Protein AF-A0A656GIM6-F1 (afdb_monomer_lite)

Structure (mmCIF, N/CA/C/O backbone):
data_AF-A0A656GIM6-F1
#
_entry.id   AF-A0A656GIM6-F1
#
loop_
_atom_site.group_PDB
_atom_site.id
_atom_site.type_symbol
_atom_site.label_atom_id
_atom_site.label_alt_id
_atom_site.label_comp_id
_atom_site.label_asym_id
_atom_site.label_entity_id
_atom_site.label_seq_id
_atom_site.pdbx_PDB_ins_code
_atom_site.Cartn_x
_atom_site.Cartn_y
_atom_site.Cartn_z
_atom_site.occupancy
_atom_site.B_iso_or_equiv
_atom_site.auth_seq_id
_atom_site.auth_comp_id
_atom_site.auth_asym_id
_atom_site.auth_atom_id
_atom_site.pdbx_PDB_model_num
ATOM 1 N N . TYR A 1 1 ? 17.047 -3.142 -3.499 1.00 66.25 1 TYR A N 1
ATOM 2 C CA . TYR A 1 1 ? 15.992 -2.198 -3.074 1.00 66.25 1 TYR A CA 1
ATOM 3 C C . TYR A 1 1 ? 15.162 -1.690 -4.260 1.00 66.25 1 TYR A C 1
ATOM 5 O O . TYR A 1 1 ? 14.993 -0.493 -4.415 1.00 66.25 1 TYR A O 1
ATOM 13 N N . GLY A 1 2 ? 14.640 -2.574 -5.121 1.00 77.00 2 GLY A N 1
ATOM 14 C CA . GLY A 1 2 ? 13.892 -2.153 -6.321 1.00 77.00 2 GLY A CA 1
ATOM 15 C C . GLY A 1 2 ? 12.374 -2.074 -6.139 1.00 77.00 2 GLY A C 1
ATOM 16 O O . GLY A 1 2 ? 11.666 -1.704 -7.065 1.00 77.00 2 GLY A O 1
ATOM 17 N N . ARG A 1 3 ? 11.863 -2.439 -4.960 1.00 84.69 3 ARG A N 1
ATOM 18 C CA . ARG A 1 3 ? 10.434 -2.450 -4.636 1.00 84.69 3 ARG A CA 1
ATOM 19 C C . ARG A 1 3 ? 10.216 -1.791 -3.287 1.00 84.69 3 ARG A C 1
ATOM 21 O O . ARG A 1 3 ? 11.017 -1.997 -2.375 1.00 84.69 3 ARG A O 1
ATOM 28 N N . MET A 1 4 ? 9.131 -1.040 -3.165 1.00 84.56 4 MET A N 1
ATOM 29 C CA . MET A 1 4 ? 8.688 -0.419 -1.922 1.00 84.56 4 MET A CA 1
ATOM 30 C C . MET A 1 4 ? 7.290 -0.917 -1.580 1.00 84.56 4 MET A C 1
ATOM 32 O O . MET A 1 4 ? 6.429 -0.990 -2.452 1.00 84.56 4 MET A O 1
ATOM 36 N N . LYS A 1 5 ? 7.068 -1.240 -0.306 1.00 86.62 5 LYS A N 1
ATOM 37 C CA . L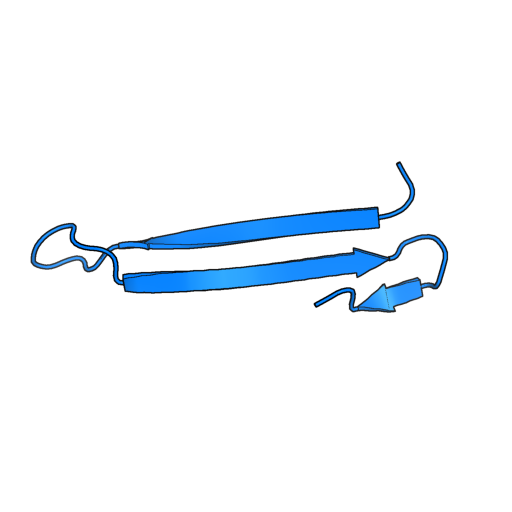YS A 1 5 ? 5.755 -1.565 0.250 1.00 86.62 5 LYS A CA 1
ATOM 38 C C . LYS A 1 5 ? 5.555 -0.739 1.514 1.00 86.62 5 LYS A C 1
ATOM 40 O O . LYS A 1 5 ? 6.412 -0.742 2.392 1.00 86.62 5 LYS A O 1
ATOM 45 N N . MET A 1 6 ? 4.432 -0.042 1.585 1.00 87.12 6 MET A N 1
ATOM 46 C CA . MET A 1 6 ? 4.002 0.796 2.693 1.00 87.12 6 MET A CA 1
ATOM 47 C C . MET A 1 6 ? 2.672 0.252 3.207 1.00 87.12 6 MET A C 1
ATOM 49 O O . MET A 1 6 ? 1.714 0.112 2.448 1.00 87.12 6 MET A O 1
ATOM 53 N N . THR A 1 7 ? 2.601 -0.019 4.505 1.00 89.00 7 THR A N 1
ATOM 54 C CA . THR A 1 7 ? 1.348 -0.373 5.173 1.00 89.00 7 THR A CA 1
ATOM 55 C C . THR A 1 7 ? 1.009 0.729 6.162 1.00 89.00 7 THR A C 1
ATOM 57 O O . THR A 1 7 ? 1.752 0.963 7.112 1.00 89.00 7 THR A O 1
ATOM 60 N N . TYR A 1 8 ? -0.119 1.398 5.951 1.00 87.12 8 TYR A N 1
ATOM 61 C CA . TYR A 1 8 ? -0.679 2.363 6.884 1.00 87.12 8 TYR A CA 1
ATOM 62 C C . 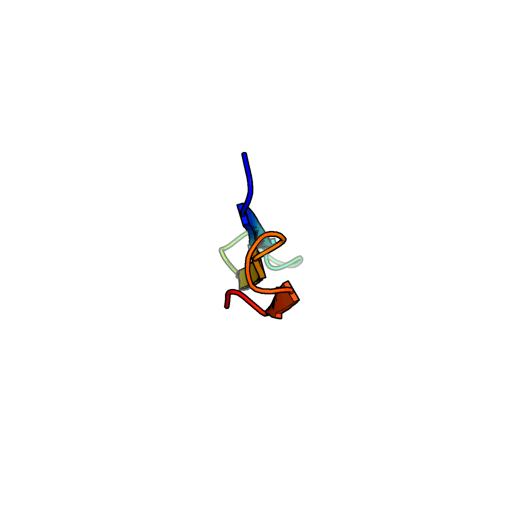TYR A 1 8 ? -1.798 1.703 7.690 1.00 87.12 8 TYR A C 1
ATOM 64 O O . TYR A 1 8 ? -2.874 1.416 7.163 1.00 87.12 8 TYR A O 1
ATOM 72 N N . ALA A 1 9 ? -1.538 1.438 8.970 1.00 89.19 9 ALA A N 1
ATOM 73 C CA . ALA A 1 9 ? -2.548 0.937 9.893 1.00 89.19 9 ALA A CA 1
ATOM 74 C C . ALA A 1 9 ? -3.380 2.103 10.438 1.00 89.19 9 ALA A C 1
ATOM 76 O O . ALA A 1 9 ? -2.853 3.007 11.085 1.00 89.19 9 ALA A O 1
ATOM 77 N N . GLN A 1 10 ? -4.682 2.081 10.167 1.00 90.00 10 GLN A N 1
ATOM 78 C CA . GLN A 1 10 ? -5.614 3.099 10.628 1.00 90.00 10 GLN A CA 1
ATOM 79 C C . GLN A 1 10 ? -6.119 2.776 12.028 1.00 90.00 10 GLN A C 1
ATOM 81 O O . GLN A 1 10 ? -6.298 1.613 12.397 1.00 90.00 10 GLN A O 1
ATOM 86 N N . GLN A 1 11 ? -6.411 3.828 12.784 1.00 91.25 11 GLN A N 1
ATOM 87 C CA . GLN A 1 11 ? -7.079 3.748 14.076 1.00 91.25 11 GLN A CA 1
ATOM 88 C C . GLN A 1 11 ? -8.350 4.589 14.039 1.00 91.25 11 GLN A C 1
ATOM 90 O O 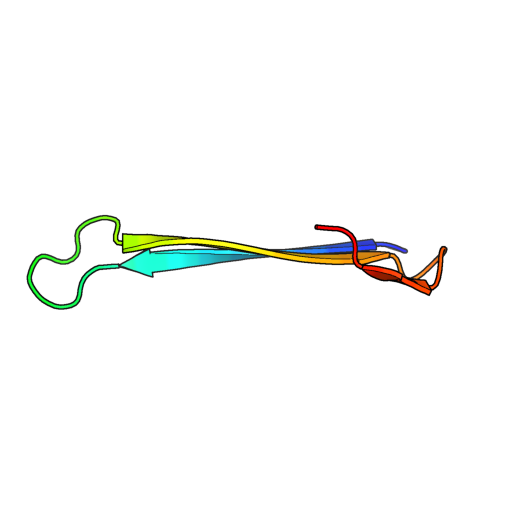. GLN A 1 11 ? -8.390 5.674 13.451 1.00 91.25 11 GLN A O 1
ATOM 95 N N . LYS A 1 12 ? -9.405 4.077 14.664 1.00 85.06 12 LYS A N 1
ATOM 96 C CA . LYS A 1 12 ? -10.653 4.806 14.860 1.00 85.06 12 LYS A CA 1
ATOM 97 C C . LYS A 1 12 ? -10.407 5.940 15.852 1.00 85.06 12 LYS A C 1
ATOM 99 O O . LYS A 1 12 ? -9.828 5.735 16.915 1.00 85.06 12 LYS A O 1
ATOM 104 N N . ARG A 1 13 ? -10.894 7.142 15.532 1.00 84.25 13 ARG A N 1
ATOM 105 C CA . ARG A 1 13 ? -10.721 8.316 16.407 1.00 84.25 13 ARG A CA 1
ATOM 106 C C . ARG A 1 13 ? -11.492 8.215 17.727 1.00 84.25 13 ARG A C 1
ATOM 108 O O . ARG A 1 13 ? -11.112 8.875 18.681 1.00 84.25 13 ARG A O 1
ATOM 115 N N . ALA A 1 14 ? -12.576 7.438 17.757 1.00 84.81 14 ALA A N 1
ATOM 116 C CA . ALA A 1 14 ? -13.484 7.368 18.902 1.00 84.81 14 ALA A CA 1
ATOM 117 C C . ALA A 1 14 ? -12.953 6.495 20.050 1.00 84.81 14 ALA A C 1
ATOM 119 O O . ALA A 1 14 ? -13.136 6.842 21.210 1.00 84.81 14 ALA A O 1
ATOM 120 N N . ASP A 1 15 ? -12.311 5.371 19.731 1.00 85.56 15 ASP A N 1
ATOM 121 C CA . ASP A 1 15 ? -11.928 4.339 20.704 1.00 85.56 15 ASP A CA 1
ATOM 122 C C . ASP A 1 15 ? -10.470 3.867 20.546 1.00 85.56 15 ASP A C 1
ATOM 124 O O . ASP A 1 15 ? -10.031 2.969 21.262 1.00 85.56 15 ASP A 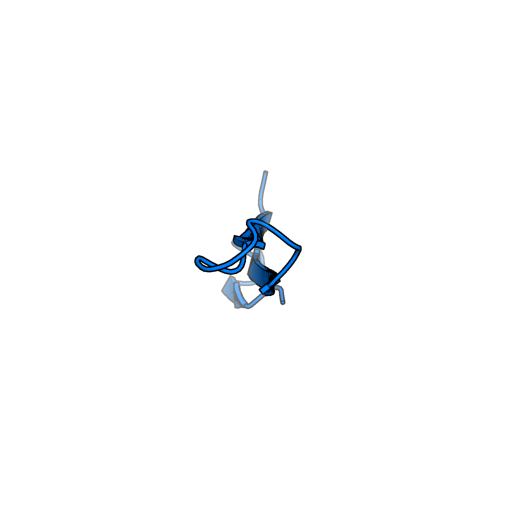O 1
ATOM 128 N N . GLY A 1 16 ? -9.711 4.445 19.605 1.00 80.25 16 GLY A N 1
ATOM 129 C CA . GLY A 1 16 ? -8.332 4.049 19.310 1.00 80.25 16 GLY A CA 1
ATOM 130 C C . GLY A 1 16 ? -8.196 2.632 18.744 1.00 80.25 16 GLY A C 1
ATOM 131 O O . GLY A 1 16 ? -7.077 2.169 18.517 1.00 80.25 16 GLY A O 1
ATOM 132 N N . GLN A 1 17 ? -9.308 1.929 18.500 1.00 82.12 17 GLN A N 1
ATOM 133 C CA . GLN A 1 17 ? -9.278 0.563 17.996 1.00 82.12 17 GLN A CA 1
ATOM 134 C C . GLN A 1 17 ? -8.895 0.524 16.516 1.00 82.12 17 GLN A C 1
ATOM 136 O O . GLN A 1 17 ? -8.983 1.520 15.793 1.00 82.12 17 GLN A O 1
ATOM 141 N N . GLY A 1 18 ? -8.479 -0.654 16.045 1.00 84.38 18 GLY A N 1
ATOM 142 C CA . GLY A 1 18 ? -8.096 -0.873 14.651 1.00 84.38 18 GLY A CA 1
ATOM 143 C C . GLY A 1 18 ? -9.188 -0.422 13.674 1.00 84.38 18 GLY A C 1
ATOM 144 O O . GLY A 1 18 ? -10.319 -0.902 13.716 1.00 84.38 18 GLY A O 1
ATOM 145 N N . GLY A 1 19 ? -8.836 0.512 12.789 1.00 84.31 19 GLY A N 1
ATOM 146 C CA . GLY A 1 19 ? -9.699 1.083 11.749 1.00 84.31 19 GLY A CA 1
ATOM 147 C C . GLY A 1 19 ? -9.497 0.464 10.363 1.00 84.31 19 GLY A C 1
ATOM 148 O O . GLY A 1 19 ? -10.056 0.961 9.392 1.00 84.31 19 GLY A O 1
ATOM 149 N N . GLY A 1 20 ? -8.690 -0.597 10.260 1.00 86.69 20 GLY A N 1
ATOM 150 C CA . GLY A 1 20 ? -8.283 -1.221 9.000 1.00 86.69 20 GLY A CA 1
ATOM 151 C C . GLY A 1 20 ? -6.838 -0.896 8.622 1.00 86.69 20 GLY A C 1
ATOM 152 O O . GLY A 1 20 ? -6.118 -0.220 9.356 1.00 86.69 20 GLY A O 1
ATOM 153 N N . GLN A 1 21 ? -6.387 -1.407 7.480 1.00 85.12 21 GLN A N 1
ATOM 154 C CA . GLN A 1 21 ? -5.038 -1.169 6.967 1.00 85.12 21 GLN A CA 1
ATOM 155 C C . GLN A 1 21 ? -5.112 -0.810 5.485 1.00 85.12 21 GLN A C 1
ATOM 157 O O . GLN A 1 21 ? -5.847 -1.439 4.729 1.00 85.12 21 GLN A O 1
ATOM 162 N N . VAL A 1 22 ? -4.349 0.200 5.077 1.00 86.00 22 VAL A N 1
ATOM 163 C CA . VAL A 1 22 ? -4.155 0.560 3.671 1.00 86.00 22 VAL A CA 1
ATOM 164 C C . VAL A 1 22 ? -2.763 0.115 3.281 1.00 86.00 22 VAL A C 1
ATOM 166 O O . VAL A 1 22 ? -1.774 0.554 3.867 1.00 86.00 22 VAL A O 1
ATOM 169 N N . VAL A 1 23 ? -2.696 -0.780 2.304 1.00 88.44 23 VAL A N 1
ATOM 170 C CA . VAL A 1 23 ? -1.439 -1.260 1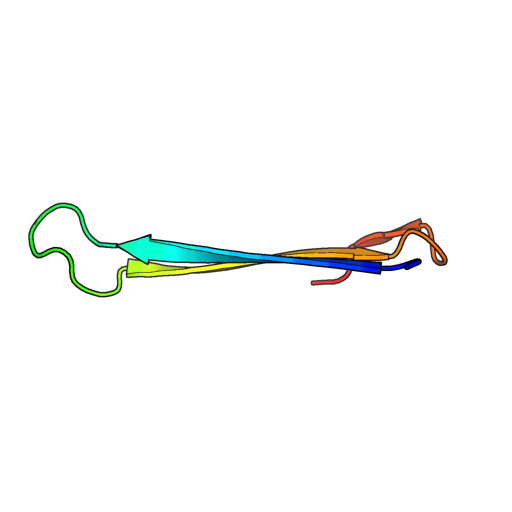.741 1.00 88.44 23 VAL A CA 1
ATOM 171 C C . VAL A 1 23 ? -1.248 -0.589 0.392 1.00 88.44 23 VAL A C 1
ATOM 173 O O . VAL A 1 23 ? -2.153 -0.576 -0.438 1.00 88.44 23 VAL A O 1
ATOM 176 N N . GLY A 1 24 ? -0.071 -0.016 0.190 1.00 87.62 24 GLY A N 1
ATOM 177 C CA . GLY A 1 24 ? 0.363 0.507 -1.092 1.00 87.62 24 GLY A CA 1
ATOM 178 C C . GLY A 1 24 ? 1.799 0.098 -1.360 1.00 87.62 24 GLY A C 1
ATOM 179 O O . GLY A 1 24 ? 2.574 -0.167 -0.442 1.00 87.62 24 GLY A O 1
ATOM 180 N N . GLY A 1 25 ? 2.182 0.057 -2.623 1.00 89.25 25 GLY A N 1
ATOM 181 C CA . GLY A 1 25 ? 3.545 -0.270 -2.985 1.00 89.25 25 GLY A CA 1
ATOM 182 C C . GLY A 1 25 ? 3.836 0.007 -4.444 1.00 89.25 25 GLY A C 1
ATOM 183 O O . GLY A 1 25 ? 2.940 0.134 -5.283 1.00 89.25 25 GLY A O 1
ATOM 184 N N . TRP A 1 26 ? 5.124 0.126 -4.734 1.00 88.50 26 TRP A N 1
ATOM 185 C CA . TRP A 1 26 ? 5.633 0.406 -6.063 1.00 88.50 26 TRP A CA 1
ATOM 186 C C . TRP A 1 26 ? 6.782 -0.533 -6.393 1.00 88.50 26 TRP A C 1
ATOM 188 O O . TRP A 1 26 ? 7.745 -0.649 -5.628 1.00 88.50 26 TRP A O 1
ATOM 198 N N . ASP A 1 27 ? 6.690 -1.190 -7.543 1.00 88.44 27 ASP A N 1
ATOM 199 C CA . ASP A 1 27 ? 7.807 -1.901 -8.142 1.00 88.44 27 ASP A CA 1
ATOM 200 C C . ASP A 1 27 ? 8.562 -0.939 -9.063 1.00 88.44 27 ASP A C 1
ATOM 202 O O . ASP A 1 27 ? 8.130 -0.656 -10.180 1.00 88.44 27 ASP A O 1
ATOM 206 N N . GLY A 1 28 ? 9.700 -0.438 -8.587 1.00 80.94 28 GLY A N 1
ATOM 207 C CA . GLY A 1 28 ? 10.595 0.423 -9.355 1.00 80.94 28 GLY A CA 1
ATOM 208 C C . GLY A 1 28 ? 11.375 -0.314 -10.448 1.00 80.94 28 GLY A C 1
ATOM 209 O O . GLY A 1 28 ? 11.922 0.347 -11.322 1.00 80.94 28 GLY A O 1
ATOM 210 N N . ILE A 1 29 ? 11.415 -1.654 -10.437 1.00 86.00 29 ILE A N 1
ATOM 211 C CA . ILE A 1 29 ? 12.054 -2.469 -11.487 1.00 86.00 29 ILE A CA 1
ATOM 212 C C . ILE A 1 29 ? 11.086 -2.660 -12.656 1.00 86.00 29 ILE A C 1
ATOM 214 O O . ILE A 1 29 ? 11.458 -2.484 -13.811 1.00 86.00 29 ILE A O 1
ATOM 218 N N . ALA A 1 30 ? 9.836 -3.011 -12.355 1.00 88.75 30 ALA A N 1
ATOM 219 C CA . ALA A 1 30 ? 8.803 -3.234 -13.368 1.00 88.75 30 ALA A CA 1
ATOM 220 C C . ALA A 1 30 ? 8.038 -1.956 -13.758 1.00 88.75 30 ALA A C 1
ATOM 222 O O . ALA A 1 30 ? 7.214 -2.006 -14.671 1.00 88.75 30 ALA A O 1
ATOM 223 N N . ASN A 1 31 ? 8.290 -0.842 -13.058 1.00 83.88 31 ASN A N 1
ATOM 224 C CA . ASN A 1 31 ? 7.571 0.430 -13.161 1.00 83.88 31 ASN A CA 1
ATOM 225 C C . ASN A 1 31 ? 6.043 0.255 -13.061 1.00 83.88 31 ASN A C 1
ATOM 227 O O . ASN A 1 31 ? 5.286 0.722 -13.914 1.00 83.88 31 ASN A O 1
ATOM 231 N N . LYS A 1 32 ? 5.593 -0.498 -12.050 1.00 86.38 32 LYS A N 1
ATOM 232 C CA . LYS A 1 32 ? 4.183 -0.867 -11.851 1.00 86.38 32 LYS A CA 1
ATOM 233 C C . LYS A 1 32 ? 3.780 -0.771 -10.383 1.00 86.38 32 LYS A C 1
ATOM 235 O O . LYS A 1 32 ? 4.606 -0.935 -9.485 1.00 86.38 32 LYS A O 1
ATOM 240 N N . VAL A 1 33 ? 2.480 -0.576 -10.150 1.00 78.88 33 VAL A N 1
ATOM 241 C CA . VAL A 1 33 ? 1.891 -0.679 -8.809 1.00 78.88 33 VAL A CA 1
ATOM 242 C C . VAL A 1 33 ? 2.093 -2.100 -8.288 1.00 78.88 33 VAL A C 1
ATOM 244 O O . VAL A 1 33 ? 1.742 -3.074 -8.953 1.00 78.88 33 VAL A O 1
ATOM 247 N N . TYR A 1 34 ? 2.665 -2.194 -7.094 1.00 71.56 34 TYR A N 1
ATOM 248 C CA . TYR A 1 34 ? 2.847 -3.428 -6.342 1.00 71.56 34 TYR A CA 1
ATOM 249 C C . TYR A 1 34 ? 1.887 -3.354 -5.152 1.00 71.56 34 TYR A C 1
ATOM 251 O O . TYR A 1 34 ? 2.253 -2.826 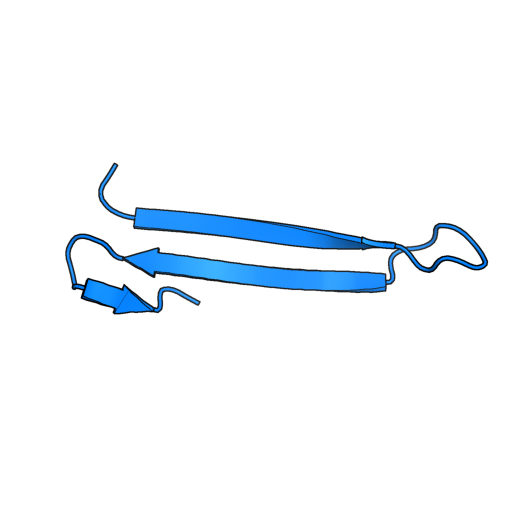-4.104 1.00 71.56 34 TYR A O 1
ATOM 259 N N . ALA A 1 35 ? 0.627 -3.743 -5.362 1.00 61.50 35 ALA A N 1
ATOM 260 C CA . ALA A 1 35 ? -0.401 -3.754 -4.318 1.00 61.50 35 ALA A CA 1
ATOM 261 C C . ALA A 1 35 ? -0.288 -5.028 -3.466 1.00 61.50 35 ALA A C 1
ATOM 263 O O . ALA A 1 35 ? -0.241 -6.123 -4.070 1.00 61.50 35 ALA A O 1
#

Secondary structure (DSSP, 8-state):
--EEEEEEEEE-TTT--EEEEEEEEEETTTTEE--

Sequence (35 aa):
YGRMKMTYAQQKRADGQGGGQVVGGWDGIANKVYA

Foldseek 3Di:
DQKDKDKDFDADPPPRHTPDIDIWMARNPVRDTDD

pLDDT: mean 84.04, std 6.31, range [61.5, 91.25]

Organism: NCBI:txid629261

Radius of gyration: 13.43 Å; chains: 1; bounding box: 30×12×34 Å